Protein AF-A0A6A7BZX0-F1 (afdb_monomer)

Nearest PDB structures (foldseek):
  2g5i-assembly1_C  TM=6.838E-01  e=1.145E-01  Staphylococcus aureus

Solvent-accessible surface area (backbone atoms only — not comparable to full-atom values): 10662 Å² total; per-residue (Å²): 135,65,69,69,62,54,54,57,49,60,72,66,48,91,67,83,50,71,72,74,70,55,60,87,50,75,63,64,56,70,68,55,53,51,50,50,25,56,77,68,75,44,82,72,72,90,46,71,70,59,43,52,55,50,32,52,51,49,20,54,52,51,32,52,51,54,58,59,67,70,55,90,51,94,90,58,80,83,82,75,73,92,72,79,51,93,80,66,83,46,88,80,36,68,68,52,47,55,54,58,71,70,61,76,90,68,78,100,72,77,79,89,80,82,84,80,65,102,61,90,73,71,87,67,85,67,84,56,74,84,69,66,79,69,63,64,83,89,66,75,74,62,89,63,74,83,50,95,40,68,58,95,94,40,84,53,135

Sequence (157 aa):
MSLLRLLTHLAKEKTWSLTFLLTTHPPISQDALTHLCKLSSLPVPSSEDERERLRESLARQIAFVEAVRGVDTTHVEPLGALIAEPGAITLQTNEIQTELKGERWRGRGVRRLVVQGSKERAPGREVGSLRMMEGPPEMGWDPLHTAEKREGRWFVV

Secondary structure (DSSP, 8-state):
--HHHHHHHHTTS-PPPHHHHS--PPPPPHHHHHHHHHHTTPPPPSSHHHHHHHHHHHHHHHHHHHHHHTS--TT-PPP--S---TT---TTSHHHHHHHHT----SSS-------SSS-----------------TTS---TTTT-SSEETTEE--

Radius of gyration: 29.04 Å; Cα contacts (8 Å, |Δi|>4): 55; chains: 1; bounding box: 67×48×70 Å

Mean predicted aligned error: 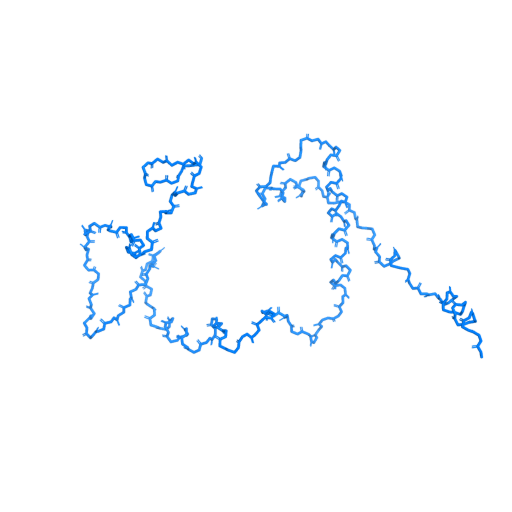17.24 Å

Foldseek 3Di:
DDPVVVVVVVVPPPDPDPVNLQDQADFDDLVVVVVVCVVVVHDRDPDPVVSVVVRNVVRSVVSVVVSVVPDDCPPPDDDDDPDPDPVPDDCPDPVNVVVVVVDDDDDDDDDDDDPDDDDPDDPDPPPPPPPVPPDPVVPVDDPCPPAPDDDDNDHDD

pLDDT: mean 71.02, std 19.46, range [3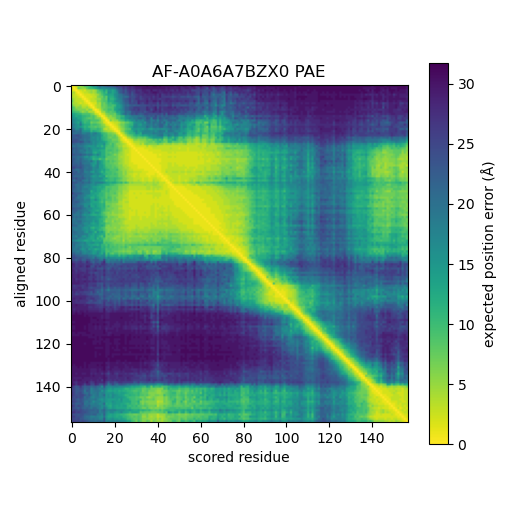2.69, 96.56]

Structure (mmCIF, N/CA/C/O backbone):
data_AF-A0A6A7BZX0-F1
#
_entry.id   AF-A0A6A7BZX0-F1
#
loop_
_atom_site.group_PDB
_atom_site.id
_atom_site.type_symbol
_atom_site.label_atom_id
_atom_site.label_alt_id
_atom_site.label_comp_id
_atom_site.label_asym_id
_atom_site.label_entity_id
_atom_site.label_seq_id
_atom_site.pdbx_PDB_ins_code
_atom_site.Cartn_x
_atom_site.Cartn_y
_atom_site.Cartn_z
_atom_site.occupancy
_atom_site.B_iso_or_equiv
_atom_site.auth_seq_id
_atom_site.auth_comp_id
_atom_site.auth_asym_id
_atom_site.auth_atom_id
_atom_site.pdbx_PDB_model_num
ATOM 1 N N . MET A 1 1 ? -44.782 23.937 18.280 1.00 52.22 1 MET A N 1
ATOM 2 C CA . MET A 1 1 ? -43.806 23.154 19.073 1.00 52.22 1 MET A CA 1
ATOM 3 C C . MET A 1 1 ? -42.413 23.629 18.697 1.00 52.22 1 MET A C 1
ATOM 5 O O . MET A 1 1 ? -42.065 23.557 17.530 1.00 52.22 1 MET A O 1
ATOM 9 N N . SER A 1 2 ? -41.689 24.231 19.644 1.00 66.19 2 SER A N 1
ATOM 10 C CA . SER A 1 2 ? -40.442 24.966 19.380 1.00 66.19 2 SER A CA 1
ATOM 11 C C . SER A 1 2 ? -39.286 24.023 19.023 1.00 66.19 2 SER A C 1
ATOM 13 O O . SER A 1 2 ? -39.062 23.047 19.739 1.00 66.19 2 SER A O 1
ATOM 15 N N . LEU A 1 3 ? -38.545 24.332 17.952 1.00 61.69 3 LEU A N 1
ATOM 16 C CA . LEU A 1 3 ? -37.374 23.586 17.449 1.00 61.69 3 LEU A CA 1
ATOM 17 C C . LEU A 1 3 ? -36.323 23.302 18.538 1.00 61.69 3 LEU A C 1
ATOM 19 O O . LEU A 1 3 ? -35.655 22.271 18.519 1.00 61.69 3 LEU A O 1
ATOM 23 N N . LEU A 1 4 ? -36.245 24.170 19.548 1.00 69.50 4 LEU A N 1
ATOM 24 C CA . LEU A 1 4 ? -35.355 24.017 20.699 1.00 69.50 4 LEU A CA 1
ATOM 25 C C . LEU A 1 4 ? -35.686 22.782 21.560 1.00 69.50 4 LEU A C 1
ATOM 27 O O . LEU A 1 4 ? -34.787 22.185 22.151 1.00 69.50 4 LEU A O 1
ATOM 31 N N . ARG A 1 5 ? -36.954 22.344 21.606 1.00 70.50 5 ARG A N 1
ATOM 32 C CA . ARG A 1 5 ? -37.353 21.106 22.306 1.00 70.50 5 ARG A CA 1
ATOM 33 C C . ARG A 1 5 ? -36.954 19.839 21.549 1.00 70.50 5 ARG A C 1
ATOM 35 O O . ARG A 1 5 ? -36.691 18.829 22.186 1.00 70.50 5 ARG A O 1
ATOM 42 N N . LEU A 1 6 ? -36.890 19.888 20.217 1.00 62.72 6 LEU A N 1
ATOM 43 C CA . LEU A 1 6 ? -36.447 18.752 19.399 1.00 62.72 6 LEU A CA 1
ATOM 44 C C . LEU A 1 6 ? -34.931 18.554 19.495 1.00 62.72 6 LEU A C 1
ATOM 46 O O . LEU A 1 6 ? -34.480 17.435 19.710 1.00 62.72 6 LEU A O 1
ATOM 50 N N . LEU A 1 7 ? -34.150 19.638 19.429 1.00 63.44 7 LEU A N 1
ATOM 51 C CA . LEU A 1 7 ? -32.689 19.573 19.568 1.00 63.44 7 LEU A CA 1
ATOM 52 C C . LEU A 1 7 ? -32.251 19.054 20.942 1.00 63.44 7 LEU A C 1
ATOM 54 O O . LEU A 1 7 ? -31.329 18.251 21.043 1.00 63.44 7 LEU A O 1
ATOM 58 N N . THR A 1 8 ? -32.940 19.475 22.003 1.00 73.12 8 THR A N 1
ATOM 59 C CA . THR A 1 8 ? -32.663 19.001 23.367 1.00 73.12 8 THR A CA 1
ATOM 60 C C . THR A 1 8 ? -33.104 17.557 23.603 1.00 73.12 8 THR A C 1
ATOM 62 O O . THR A 1 8 ? -32.517 16.891 24.450 1.00 73.12 8 THR A O 1
ATOM 65 N N . HIS A 1 9 ? -34.093 17.055 22.858 1.00 68.56 9 HIS A N 1
ATOM 66 C CA . HIS A 1 9 ? -34.483 15.643 22.883 1.00 68.56 9 HIS A CA 1
ATOM 67 C C . HIS A 1 9 ? -33.445 14.767 22.170 1.00 68.56 9 HIS A C 1
ATOM 69 O O . HIS A 1 9 ? -32.955 13.805 22.755 1.00 68.56 9 HIS A O 1
ATOM 75 N N . LEU A 1 10 ? -33.031 15.164 20.961 1.00 65.12 10 LEU A N 1
ATOM 76 C CA . LEU A 1 10 ? -32.008 14.474 20.164 1.00 65.12 10 LEU A CA 1
ATOM 77 C C . LEU A 1 10 ? -30.648 14.410 20.869 1.00 65.12 10 LEU A C 1
ATOM 79 O O . LEU A 1 10 ? -29.999 13.374 20.853 1.00 65.12 10 LEU A O 1
ATOM 83 N N . ALA A 1 11 ? -30.234 15.486 21.544 1.00 66.50 11 ALA A N 1
ATOM 84 C CA . ALA A 1 11 ? -28.983 15.507 22.307 1.00 66.50 11 ALA A CA 1
ATOM 85 C C . ALA A 1 11 ? -29.016 14.638 23.583 1.00 66.50 11 ALA A C 1
ATOM 87 O O . ALA A 1 11 ? -27.972 14.381 24.182 1.00 66.50 11 ALA A O 1
ATOM 88 N N . LYS A 1 12 ? -30.208 14.230 24.038 1.00 75.69 12 LYS A N 1
ATOM 89 C CA . LYS A 1 12 ? -30.417 13.429 25.255 1.00 75.69 12 LYS A CA 1
ATOM 90 C C . LYS A 1 12 ? -30.563 11.939 24.953 1.00 75.69 12 LYS A C 1
ATOM 92 O O . LYS A 1 12 ? -30.358 11.110 25.842 1.00 75.69 12 LYS A O 1
ATOM 97 N N . GLU A 1 13 ? -30.904 11.598 23.715 1.00 71.62 13 GLU A N 1
ATOM 98 C CA . GLU A 1 13 ? -30.789 10.238 23.209 1.00 71.62 13 GLU A CA 1
ATOM 99 C C . GLU A 1 13 ? -29.310 9.835 23.229 1.00 71.62 13 GLU A C 1
ATOM 101 O O . GLU A 1 13 ? -28.428 10.624 22.892 1.00 71.62 13 GLU A O 1
ATOM 106 N N . LYS A 1 14 ? -29.010 8.609 23.676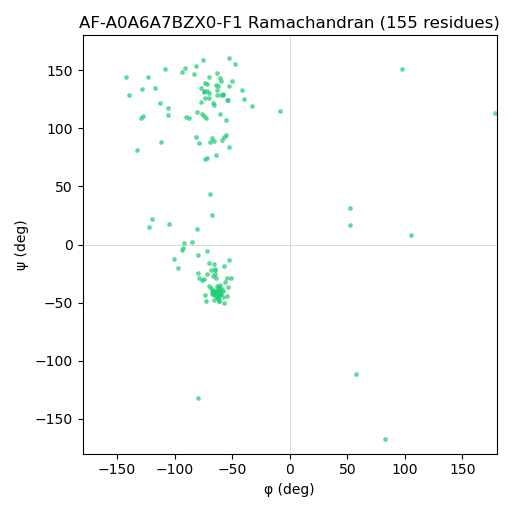 1.00 62.69 14 LYS A N 1
ATOM 107 C CA . LYS A 1 14 ? -27.646 8.068 23.631 1.00 62.69 14 LYS A CA 1
ATOM 108 C C . LYS A 1 14 ? -27.290 7.746 22.182 1.00 62.69 14 LYS A C 1
ATOM 110 O O . LYS A 1 14 ? -27.277 6.588 21.781 1.00 62.69 14 LYS A O 1
ATOM 115 N N . THR A 1 15 ? -27.028 8.773 21.392 1.00 64.62 15 THR A N 1
ATOM 116 C CA . THR A 1 15 ? -26.458 8.625 20.060 1.00 64.62 15 THR A CA 1
ATOM 117 C C . THR A 1 15 ? -24.989 8.264 20.226 1.00 64.62 15 THR A C 1
ATOM 119 O O . THR A 1 15 ? -24.264 8.961 20.942 1.00 64.62 15 THR A O 1
ATOM 122 N N . TRP A 1 16 ? -24.541 7.170 19.611 1.00 62.31 16 TRP A N 1
ATOM 123 C CA . TRP A 1 16 ? -23.123 6.816 19.610 1.00 62.31 16 TRP A CA 1
ATOM 124 C C . TRP A 1 16 ? -22.308 7.994 19.068 1.00 62.31 16 TRP A C 1
ATOM 126 O O . TRP A 1 16 ? -22.579 8.488 17.973 1.00 62.31 16 TRP A O 1
ATOM 136 N N . SER A 1 17 ? -21.327 8.474 19.836 1.00 67.25 17 SER A N 1
ATOM 137 C CA . SER A 1 17 ? -20.379 9.446 19.303 1.00 67.25 17 SER A CA 1
ATOM 138 C C . SER A 1 17 ? -19.484 8.743 18.282 1.00 67.25 17 SER A C 1
ATOM 140 O O . SER A 1 17 ? -19.111 7.585 18.461 1.00 67.25 17 SER A O 1
ATOM 142 N N . LEU A 1 18 ? -19.093 9.442 17.215 1.00 59.94 18 LEU A N 1
ATOM 143 C CA . LEU A 1 18 ? -18.140 8.903 16.235 1.00 59.94 18 LEU A CA 1
ATOM 144 C C . LEU A 1 18 ? -16.822 8.472 16.897 1.00 59.94 18 LEU A C 1
ATOM 146 O O . LEU A 1 18 ? -16.211 7.488 16.499 1.00 59.94 18 LEU A O 1
ATOM 150 N N . THR A 1 19 ? -16.428 9.162 17.968 1.00 64.12 19 THR A N 1
ATOM 151 C CA . THR A 1 19 ? -15.271 8.805 18.796 1.00 64.12 19 THR A CA 1
ATOM 152 C C . THR A 1 19 ? -15.447 7.497 19.563 1.00 64.12 19 THR A C 1
ATOM 154 O O . THR A 1 19 ? -14.454 6.847 19.854 1.00 64.12 19 THR A O 1
ATOM 157 N N . PHE A 1 20 ? -16.681 7.097 19.882 1.00 62.22 20 PHE A N 1
ATOM 158 C CA . PHE A 1 20 ? -16.973 5.823 20.540 1.00 62.22 20 PHE A CA 1
ATOM 159 C C . PHE A 1 20 ? -16.931 4.646 19.554 1.00 62.22 20 PHE A C 1
ATOM 161 O O . PHE A 1 20 ? -16.600 3.534 19.948 1.00 62.22 20 PHE A O 1
ATOM 168 N N . LEU A 1 21 ? -17.242 4.892 18.276 1.00 61.47 21 LEU A N 1
ATOM 169 C CA . LEU A 1 21 ? -17.169 3.881 17.214 1.00 61.47 21 LEU A CA 1
ATOM 170 C C . LEU A 1 21 ? -15.740 3.650 16.700 1.00 61.47 21 LEU A C 1
ATOM 172 O O . LEU A 1 21 ? -15.442 2.575 16.188 1.00 61.47 21 LEU A O 1
ATOM 176 N N . LEU A 1 22 ? -14.852 4.636 16.839 1.00 65.50 22 LEU A N 1
ATOM 177 C CA . LEU A 1 22 ? -13.441 4.508 16.481 1.00 65.50 22 LEU A CA 1
ATOM 178 C C . LEU A 1 22 ? -12.682 3.800 17.612 1.00 65.50 22 LEU A C 1
ATOM 180 O O . LEU A 1 22 ? -12.206 4.429 18.556 1.00 65.50 22 LEU A O 1
ATOM 184 N N . THR A 1 23 ? -12.569 2.477 17.519 1.00 63.09 23 THR A N 1
ATOM 185 C CA . THR A 1 23 ? -11.732 1.672 18.414 1.00 63.09 23 THR A CA 1
ATOM 186 C C . THR A 1 23 ? -10.259 2.050 18.248 1.00 63.09 23 THR A C 1
ATOM 188 O O . THR A 1 23 ? -9.744 2.153 17.135 1.00 63.09 23 THR A O 1
ATOM 191 N N . THR A 1 24 ? -9.541 2.258 19.351 1.00 63.31 24 THR A N 1
ATOM 192 C CA . THR A 1 24 ? -8.089 2.462 19.313 1.00 63.31 24 THR A CA 1
ATOM 193 C C . THR A 1 24 ? -7.398 1.126 19.057 1.00 63.31 24 THR A C 1
ATOM 195 O O . THR A 1 24 ? -7.404 0.236 19.906 1.00 63.31 24 THR A O 1
ATOM 198 N N . HIS A 1 25 ? -6.806 0.967 17.873 1.00 68.31 25 HIS A N 1
ATOM 199 C CA . HIS A 1 25 ? -6.003 -0.212 17.551 1.00 68.31 25 HIS A CA 1
ATOM 200 C C . HIS A 1 25 ? -4.570 -0.061 18.069 1.00 68.31 25 HIS A C 1
ATOM 202 O O . HIS A 1 25 ? -4.040 1.055 18.090 1.00 68.31 25 HIS A O 1
ATOM 208 N N . PRO A 1 26 ? -3.928 -1.170 18.483 1.00 71.75 26 PRO A N 1
ATOM 209 C CA . PRO A 1 26 ? -2.533 -1.132 18.881 1.00 71.75 26 PRO A CA 1
ATOM 210 C C . PRO A 1 26 ? -1.664 -0.672 17.700 1.00 71.75 26 PRO A C 1
ATOM 212 O O . PRO A 1 26 ? -1.943 -1.038 16.552 1.00 71.75 26 PRO A O 1
ATOM 215 N N . PRO A 1 27 ? -0.610 0.118 17.959 1.00 76.69 27 PRO A N 1
ATOM 216 C CA . PRO A 1 27 ? 0.309 0.532 16.913 1.00 76.69 27 PRO A CA 1
ATOM 217 C C . PRO A 1 27 ? 0.960 -0.695 16.263 1.00 76.69 27 PRO A C 1
ATOM 219 O O . PRO A 1 27 ? 1.309 -1.664 16.940 1.00 76.69 27 PRO A O 1
ATOM 222 N N . ILE A 1 28 ? 1.132 -0.645 14.939 1.00 87.62 28 ILE A N 1
ATOM 223 C CA . ILE A 1 28 ? 1.816 -1.682 14.141 1.00 87.62 28 ILE A CA 1
ATOM 224 C C . ILE A 1 28 ? 3.212 -1.984 14.710 1.00 87.62 28 ILE A C 1
ATOM 226 O O . ILE A 1 28 ? 3.755 -1.150 15.413 1.00 87.62 28 ILE A O 1
ATOM 230 N N . SER A 1 29 ? 3.864 -3.117 14.431 1.00 90.62 29 SER A N 1
ATOM 231 C CA . SER A 1 29 ? 5.261 -3.335 14.879 1.00 90.62 29 SER A CA 1
ATOM 232 C C . SER A 1 29 ? 6.270 -2.536 14.035 1.00 90.62 29 SER A C 1
ATOM 234 O O . SER A 1 29 ? 5.946 -2.083 12.935 1.00 90.62 29 SER A O 1
ATOM 236 N N . GLN A 1 30 ? 7.478 -2.281 14.557 1.00 90.12 30 GLN A N 1
ATOM 237 C CA . GLN A 1 30 ? 8.499 -1.521 13.814 1.00 90.12 30 GLN A CA 1
ATOM 238 C C . GLN A 1 30 ? 8.945 -2.299 12.571 1.00 90.12 30 GLN A C 1
ATOM 240 O O . GLN A 1 30 ? 8.999 -1.732 11.482 1.00 90.12 30 GLN A O 1
ATOM 245 N N . ASP A 1 31 ? 9.129 -3.613 12.712 1.00 91.75 31 ASP A N 1
ATOM 246 C CA . ASP A 1 31 ? 9.440 -4.511 11.600 1.00 91.75 31 ASP A CA 1
ATOM 247 C C . ASP A 1 31 ? 8.370 -4.464 10.504 1.00 91.75 31 ASP A C 1
ATOM 249 O O . ASP A 1 31 ? 8.700 -4.428 9.318 1.00 91.75 31 ASP A O 1
ATOM 253 N N . ALA A 1 32 ? 7.086 -4.396 10.883 1.00 92.81 32 ALA A N 1
ATOM 254 C CA . ALA A 1 32 ? 5.990 -4.263 9.928 1.00 92.81 32 ALA A CA 1
ATOM 255 C C . ALA A 1 32 ? 6.049 -2.928 9.173 1.00 92.81 32 ALA A C 1
ATOM 257 O O . ALA A 1 32 ? 5.867 -2.916 7.956 1.00 92.81 32 ALA A O 1
ATOM 258 N N . LEU A 1 33 ? 6.361 -1.817 9.854 1.00 94.19 33 LEU A N 1
ATOM 259 C CA . LEU A 1 33 ? 6.558 -0.523 9.193 1.00 94.19 33 LEU A CA 1
ATOM 260 C C . LEU A 1 33 ? 7.719 -0.588 8.193 1.00 94.19 33 LEU A C 1
ATOM 262 O O . LEU A 1 33 ? 7.568 -0.186 7.043 1.00 94.19 33 LEU A O 1
ATOM 266 N N . THR A 1 34 ? 8.869 -1.128 8.603 1.00 92.94 34 THR A N 1
ATOM 267 C CA . THR A 1 34 ? 10.032 -1.261 7.715 1.00 92.94 34 THR A CA 1
ATOM 268 C C . THR A 1 34 ? 9.723 -2.153 6.514 1.00 92.94 34 THR A C 1
ATOM 270 O O . THR A 1 34 ? 10.138 -1.855 5.393 1.00 92.94 34 THR A O 1
ATOM 273 N N . HIS A 1 35 ? 8.978 -3.237 6.726 1.00 95.19 35 HIS A N 1
ATOM 274 C CA . HIS A 1 35 ? 8.538 -4.118 5.654 1.00 95.19 35 HIS A CA 1
ATOM 275 C C . HIS A 1 35 ? 7.610 -3.397 4.665 1.00 95.19 35 HIS A C 1
ATOM 277 O O . HIS A 1 35 ? 7.815 -3.493 3.455 1.00 95.19 35 HIS A O 1
ATOM 283 N N . LEU A 1 36 ? 6.650 -2.610 5.159 1.00 95.31 36 LEU A N 1
ATOM 284 C CA . LEU A 1 36 ? 5.755 -1.802 4.325 1.00 95.31 36 LEU A CA 1
ATOM 285 C C . LEU A 1 36 ? 6.509 -0.756 3.499 1.00 95.31 36 LEU A C 1
ATOM 287 O O . LEU A 1 36 ? 6.221 -0.606 2.310 1.00 95.31 36 LEU A O 1
ATOM 291 N N . CYS A 1 37 ? 7.498 -0.075 4.086 1.00 94.69 37 CYS A N 1
ATOM 292 C CA . CYS A 1 37 ? 8.352 0.860 3.353 1.00 94.69 37 CYS A CA 1
ATOM 293 C C . CYS A 1 37 ? 9.057 0.163 2.183 1.00 94.69 37 CYS A C 1
AT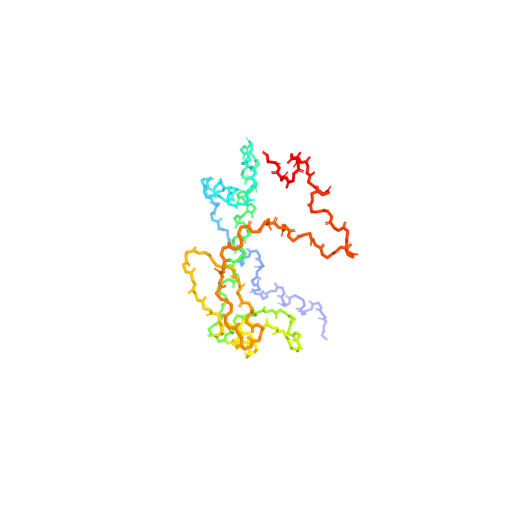OM 295 O O . CYS A 1 37 ? 9.012 0.662 1.063 1.00 94.69 37 CYS A O 1
ATOM 297 N N . LYS A 1 38 ? 9.624 -1.030 2.406 1.00 94.56 38 LYS A N 1
ATOM 298 C CA . LYS A 1 38 ? 10.284 -1.814 1.348 1.00 94.56 38 LYS A CA 1
ATOM 299 C C . LYS A 1 38 ? 9.322 -2.216 0.233 1.00 94.56 38 LYS A C 1
ATOM 301 O O . LYS A 1 38 ? 9.655 -2.040 -0.934 1.00 94.56 38 LYS A O 1
ATOM 306 N N . LEU A 1 39 ? 8.131 -2.709 0.577 1.00 96.56 39 LEU A N 1
ATOM 307 C CA . LEU A 1 39 ? 7.104 -3.062 -0.412 1.00 96.56 39 LEU A CA 1
ATOM 308 C C . LEU A 1 39 ? 6.660 -1.852 -1.239 1.00 96.56 39 LEU A C 1
ATOM 310 O O . LEU A 1 39 ? 6.429 -1.971 -2.438 1.00 96.56 39 LEU A O 1
ATOM 314 N N . SER A 1 40 ? 6.591 -0.686 -0.602 1.00 94.94 40 SER A N 1
ATOM 315 C CA . SER A 1 40 ? 6.194 0.570 -1.240 1.00 94.94 40 SER A CA 1
ATOM 316 C C . SER A 1 40 ? 7.362 1.282 -1.930 1.00 94.94 40 SER A C 1
ATOM 318 O O . SER A 1 40 ? 7.179 2.376 -2.452 1.00 94.94 40 SER A O 1
ATOM 320 N N . SER A 1 41 ? 8.564 0.689 -1.919 1.00 94.50 41 SER A N 1
ATOM 321 C CA . SER A 1 41 ? 9.805 1.305 -2.412 1.00 94.50 41 SER A CA 1
ATOM 322 C C . SER A 1 41 ? 10.080 2.694 -1.811 1.00 94.50 41 SER A C 1
ATOM 324 O O . SER A 1 41 ? 10.674 3.560 -2.450 1.00 94.50 41 SER A O 1
ATOM 326 N N . LEU A 1 42 ? 9.650 2.903 -0.563 1.00 94.06 42 LEU A N 1
ATOM 327 C CA . LEU A 1 42 ? 9.885 4.116 0.212 1.00 94.06 42 LEU A CA 1
ATOM 328 C C . LEU A 1 42 ? 11.146 3.971 1.076 1.00 94.06 42 LEU A C 1
ATOM 330 O O . LEU A 1 42 ? 11.441 2.873 1.564 1.00 94.06 42 LEU A O 1
ATOM 334 N N . PRO A 1 43 ? 11.876 5.073 1.322 1.00 93.12 43 PRO A N 1
ATOM 335 C CA . PRO A 1 43 ? 12.991 5.066 2.256 1.00 93.12 43 PRO A CA 1
ATOM 336 C C . PRO A 1 43 ? 12.508 4.759 3.678 1.00 93.12 43 PRO A C 1
ATOM 338 O O . PRO A 1 43 ? 11.398 5.116 4.077 1.00 93.12 43 PRO A O 1
ATOM 341 N N . VAL A 1 44 ? 13.359 4.091 4.457 1.00 91.00 44 VAL A N 1
ATOM 342 C CA . VAL A 1 44 ? 13.074 3.825 5.870 1.00 91.00 44 VAL A CA 1
ATOM 343 C C . VAL A 1 44 ? 13.261 5.130 6.654 1.00 91.00 44 VAL A C 1
ATOM 345 O O . VAL A 1 44 ? 14.296 5.775 6.485 1.00 91.00 44 VAL A O 1
ATOM 348 N N . PRO A 1 45 ? 12.307 5.523 7.515 1.00 91.12 45 PRO A N 1
ATOM 349 C CA . PRO A 1 45 ? 12.400 6.751 8.302 1.00 91.12 45 PRO A CA 1
ATOM 350 C C . PRO A 1 45 ? 13.651 6.776 9.190 1.00 91.12 45 PRO A C 1
ATOM 352 O O . PRO A 1 45 ? 13.935 5.843 9.957 1.00 91.12 45 PRO A O 1
ATOM 355 N N . SER A 1 46 ? 14.396 7.874 9.085 1.00 88.94 46 SER A N 1
ATOM 356 C CA . SER A 1 46 ? 15.711 8.038 9.711 1.00 88.94 46 SER A CA 1
ATOM 357 C C . SER A 1 46 ? 15.618 8.308 11.212 1.00 88.94 46 SER A C 1
ATOM 359 O O . SER A 1 46 ? 16.510 7.909 11.957 1.00 88.94 46 SER A O 1
ATOM 361 N N . SER A 1 47 ? 14.539 8.957 11.660 1.00 93.62 47 SER A N 1
ATOM 362 C CA . SER A 1 47 ? 14.333 9.343 13.061 1.00 93.62 47 SER A CA 1
ATOM 363 C C . SER A 1 47 ? 13.254 8.506 13.747 1.00 93.62 47 SER A C 1
ATOM 365 O O . SER A 1 47 ? 12.314 8.032 13.107 1.00 93.62 47 SER A O 1
ATOM 367 N N . GLU A 1 48 ? 13.384 8.336 15.063 1.00 92.88 48 GLU A N 1
ATOM 368 C CA . GLU A 1 48 ? 12.387 7.613 15.859 1.00 92.88 48 GLU A CA 1
ATOM 369 C C . GLU A 1 48 ? 11.072 8.398 15.978 1.00 92.88 48 GLU A C 1
ATOM 371 O O . GLU A 1 48 ? 9.996 7.817 15.878 1.00 92.88 48 GLU A O 1
ATOM 376 N N . ASP A 1 49 ? 11.142 9.729 16.069 1.00 93.19 49 ASP A N 1
ATOM 377 C CA . ASP A 1 49 ? 9.953 10.588 16.119 1.00 93.19 49 ASP A CA 1
ATOM 378 C C . ASP A 1 49 ? 9.101 10.468 14.848 1.00 93.19 49 ASP A C 1
ATOM 380 O O . ASP A 1 49 ? 7.872 10.404 14.907 1.00 93.19 49 ASP A O 1
ATOM 384 N N . GLU A 1 50 ? 9.742 10.430 13.678 1.00 92.06 50 GLU A N 1
ATOM 385 C CA . GLU A 1 50 ? 9.056 10.239 12.399 1.00 92.06 50 GLU A CA 1
ATOM 386 C C . GLU A 1 50 ? 8.439 8.841 12.299 1.00 92.06 50 GLU A C 1
ATOM 388 O O . GLU A 1 50 ? 7.292 8.706 11.865 1.00 92.06 50 GLU A O 1
ATOM 393 N N . ARG A 1 51 ? 9.155 7.806 12.763 1.00 92.50 51 ARG A N 1
ATOM 394 C CA . ARG A 1 51 ? 8.618 6.440 12.847 1.00 92.50 51 ARG A CA 1
ATOM 395 C C . ARG A 1 51 ? 7.360 6.394 13.687 1.00 92.50 51 ARG A C 1
ATOM 397 O O . ARG A 1 51 ? 6.366 5.839 13.229 1.00 92.50 51 ARG A O 1
ATOM 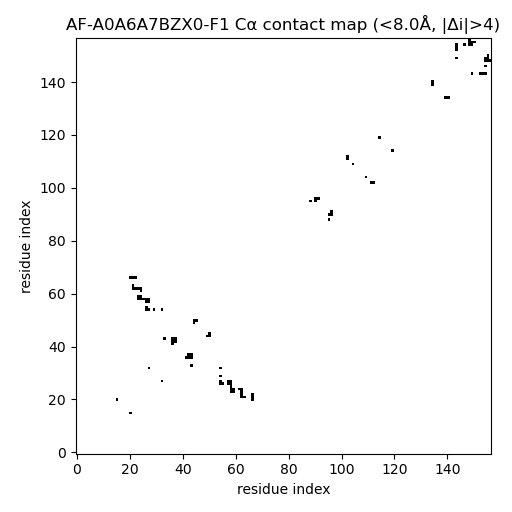404 N N . GLU A 1 52 ? 7.382 6.966 14.885 1.00 92.69 52 GLU A N 1
ATOM 405 C CA . GLU A 1 52 ? 6.244 6.879 15.798 1.00 92.69 52 GLU A CA 1
ATOM 406 C C . GLU A 1 52 ? 5.027 7.641 15.263 1.00 92.69 52 GLU A C 1
ATOM 408 O O . GLU A 1 52 ? 3.915 7.115 15.272 1.00 92.69 52 GLU A O 1
ATOM 413 N N . ARG A 1 53 ? 5.235 8.813 14.650 1.00 92.06 53 ARG A N 1
ATOM 414 C CA . ARG A 1 53 ? 4.162 9.549 13.958 1.00 92.06 53 ARG A CA 1
ATOM 415 C C . ARG A 1 53 ? 3.542 8.747 12.813 1.00 92.06 53 ARG A C 1
ATOM 417 O O . ARG A 1 53 ? 2.317 8.746 12.651 1.00 92.06 53 ARG A O 1
ATOM 424 N N . LEU A 1 54 ? 4.364 8.061 12.015 1.00 92.94 54 LEU A N 1
ATOM 425 C CA . LEU A 1 54 ? 3.886 7.197 10.931 1.00 92.94 54 LEU A CA 1
ATOM 426 C C . LEU A 1 54 ? 3.124 5.984 11.474 1.00 92.94 54 LEU A C 1
ATOM 428 O O . LEU A 1 54 ? 2.065 5.644 10.948 1.00 92.94 54 LEU A O 1
ATOM 432 N N . ARG A 1 55 ? 3.615 5.364 12.551 1.00 93.38 55 ARG A N 1
ATOM 433 C CA . ARG A 1 55 ? 2.968 4.220 13.215 1.00 93.38 55 ARG A CA 1
ATOM 434 C C . ARG A 1 55 ? 1.605 4.595 13.770 1.00 93.38 55 ARG A C 1
ATOM 436 O O . ARG A 1 55 ? 0.644 3.866 13.541 1.00 93.38 55 ARG A O 1
ATOM 443 N N . GLU A 1 56 ? 1.510 5.736 14.445 1.00 90.75 56 GLU A N 1
ATOM 444 C CA . GLU A 1 56 ? 0.250 6.235 14.990 1.00 90.75 56 GLU A CA 1
ATOM 445 C C . GLU A 1 56 ? -0.754 6.551 13.871 1.00 90.75 56 GLU A C 1
ATOM 447 O O . GLU A 1 56 ? -1.928 6.182 13.947 1.00 90.75 56 GLU A O 1
ATOM 452 N N . SER A 1 57 ? -0.288 7.183 12.791 1.00 91.50 57 SER A N 1
ATOM 453 C CA . SER A 1 57 ? -1.127 7.491 11.629 1.00 91.50 57 SER A CA 1
ATOM 454 C C . SER A 1 57 ? -1.663 6.222 10.964 1.00 91.50 57 SER A C 1
ATOM 456 O O . SER A 1 57 ? -2.862 6.127 10.696 1.00 91.50 57 SER A O 1
ATOM 458 N N . LEU A 1 58 ? -0.805 5.218 10.760 1.00 92.19 58 LEU A N 1
ATOM 459 C CA . LEU A 1 58 ? -1.192 3.924 10.197 1.00 92.19 58 LEU A CA 1
ATOM 460 C C . LEU A 1 58 ? -2.159 3.169 11.113 1.00 92.19 58 LEU A C 1
ATOM 462 O O . LEU A 1 58 ? -3.134 2.602 10.629 1.00 92.19 58 LEU A O 1
ATOM 466 N N . ALA A 1 59 ? -1.951 3.202 12.431 1.00 89.75 59 ALA A N 1
ATOM 467 C CA . ALA A 1 59 ? -2.857 2.572 13.388 1.00 89.75 59 ALA A CA 1
ATOM 468 C C . ALA A 1 59 ? -4.278 3.151 13.297 1.00 89.75 59 ALA A C 1
ATOM 470 O O . ALA A 1 59 ? -5.253 2.401 13.275 1.00 89.75 59 ALA A O 1
ATOM 471 N N . ARG A 1 60 ? -4.402 4.480 13.163 1.00 87.69 60 ARG A N 1
ATOM 472 C CA . ARG A 1 60 ? -5.696 5.156 12.964 1.00 87.69 60 ARG A CA 1
ATOM 473 C C . ARG A 1 60 ? -6.350 4.784 11.631 1.00 87.69 60 ARG A C 1
ATOM 475 O O . ARG A 1 60 ? -7.559 4.576 11.584 1.00 87.69 60 ARG A O 1
ATOM 482 N N . GLN A 1 61 ? -5.569 4.682 10.557 1.00 90.00 61 GLN A N 1
ATOM 483 C CA . GLN A 1 61 ? -6.077 4.281 9.239 1.00 90.00 61 GLN A CA 1
ATOM 484 C C . GLN A 1 61 ? -6.576 2.832 9.238 1.00 90.00 61 GLN A C 1
ATOM 486 O O . GLN A 1 61 ? -7.660 2.558 8.731 1.00 90.00 61 GLN A O 1
ATOM 491 N N . ILE A 1 62 ? -5.826 1.913 9.851 1.00 89.25 62 ILE A N 1
ATOM 492 C CA . ILE A 1 62 ? -6.225 0.505 9.981 1.00 89.25 62 ILE A CA 1
ATOM 493 C C . ILE A 1 62 ? -7.493 0.389 10.824 1.00 89.25 62 ILE A C 1
ATOM 495 O O . ILE A 1 62 ? -8.421 -0.301 10.416 1.00 89.25 62 ILE A O 1
ATOM 499 N N . ALA A 1 63 ? -7.567 1.107 11.948 1.00 85.81 63 ALA A N 1
ATOM 500 C CA . ALA A 1 63 ? -8.762 1.139 12.789 1.00 85.81 63 ALA A CA 1
ATOM 501 C C . ALA A 1 63 ? -10.017 1.529 11.999 1.00 85.81 63 ALA A C 1
ATOM 503 O O . ALA A 1 63 ? -11.062 0.894 12.117 1.00 85.81 63 ALA A O 1
ATOM 504 N N . PHE A 1 64 ? -9.896 2.547 11.147 1.00 85.81 64 PHE A N 1
ATOM 505 C CA . PHE A 1 64 ? -10.986 2.969 10.280 1.00 85.81 64 PHE A CA 1
ATOM 506 C C . PHE A 1 64 ? -11.395 1.874 9.283 1.00 85.81 64 PHE A C 1
ATOM 508 O O . PHE A 1 64 ? -12.582 1.598 9.127 1.00 85.81 64 PHE A O 1
ATOM 515 N N . VAL A 1 65 ? -10.431 1.219 8.631 1.00 89.19 65 VAL A N 1
ATOM 516 C CA . VAL A 1 65 ? -10.719 0.146 7.666 1.00 89.19 65 VAL A CA 1
ATOM 517 C C . VAL A 1 65 ? -11.373 -1.058 8.346 1.00 89.19 65 VAL A C 1
ATOM 519 O O . VAL A 1 65 ? -12.348 -1.590 7.822 1.00 89.19 65 VAL A O 1
ATOM 522 N N . GLU A 1 66 ? -10.893 -1.473 9.518 1.00 86.06 66 GLU A N 1
ATOM 523 C CA . GLU A 1 66 ? -11.489 -2.578 10.279 1.00 86.06 66 GLU A CA 1
ATOM 524 C C . GLU A 1 66 ? -12.930 -2.266 10.706 1.00 86.06 66 GLU A C 1
ATOM 526 O O . GLU A 1 66 ? -13.799 -3.134 10.613 1.00 86.06 66 GLU A O 1
ATOM 531 N N . ALA A 1 67 ? -13.224 -1.013 11.069 1.00 85.19 67 ALA A N 1
ATOM 532 C CA . ALA A 1 67 ? -14.594 -0.587 11.346 1.00 85.19 67 ALA A CA 1
ATOM 533 C C . ALA A 1 67 ? -15.508 -0.739 10.115 1.00 85.19 67 ALA A C 1
ATOM 535 O O . ALA A 1 67 ? -16.644 -1.193 10.243 1.00 85.19 67 ALA A O 1
ATOM 536 N N . VAL A 1 68 ? -15.011 -0.426 8.911 1.00 86.44 68 VAL A N 1
ATOM 537 C CA . VAL A 1 68 ? -15.754 -0.636 7.654 1.00 86.44 68 VAL A CA 1
ATOM 538 C C . VAL A 1 68 ? -15.927 -2.127 7.343 1.00 86.44 68 VAL A C 1
ATOM 540 O O . VAL A 1 68 ? -16.992 -2.538 6.888 1.00 86.44 68 VAL A O 1
ATOM 543 N N . ARG A 1 69 ? -14.917 -2.961 7.622 1.00 84.31 69 ARG A N 1
ATOM 544 C CA . ARG A 1 69 ? -14.988 -4.421 7.422 1.00 84.31 69 ARG A CA 1
ATOM 545 C C . ARG A 1 69 ? -16.020 -5.110 8.317 1.00 84.31 69 ARG A C 1
ATOM 547 O O . ARG A 1 69 ? -16.451 -6.207 7.981 1.00 84.31 69 ARG A O 1
ATOM 554 N N . GLY A 1 70 ? -16.415 -4.489 9.428 1.00 85.38 70 GLY A N 1
ATOM 555 C CA . GLY A 1 70 ? -17.452 -5.004 10.325 1.00 85.38 70 GLY A CA 1
ATOM 556 C C . GLY A 1 70 ? -18.882 -4.935 9.769 1.00 85.38 70 GLY A C 1
ATOM 557 O O . GLY A 1 70 ? -19.802 -5.426 10.420 1.00 85.38 70 GLY A O 1
ATOM 558 N N . VAL A 1 71 ? -19.094 -4.326 8.599 1.00 88.88 71 VAL A N 1
ATOM 559 C CA . VAL A 1 71 ? -20.414 -4.223 7.961 1.00 88.88 71 VAL A CA 1
ATOM 560 C C . VAL A 1 71 ? -20.802 -5.554 7.305 1.00 88.88 71 VAL A C 1
ATOM 562 O O . VAL A 1 71 ? -20.003 -6.161 6.590 1.00 88.88 71 VAL A O 1
ATOM 565 N N . ASP A 1 72 ? -22.045 -6.000 7.517 1.00 92.94 72 ASP A N 1
ATOM 566 C CA . ASP A 1 72 ? -22.578 -7.202 6.868 1.00 92.94 72 ASP A CA 1
ATOM 567 C C . ASP A 1 72 ? -22.691 -7.000 5.350 1.00 92.94 72 ASP A C 1
ATOM 569 O O . ASP A 1 72 ? -23.382 -6.103 4.864 1.00 92.94 72 ASP A O 1
ATOM 573 N N . THR A 1 73 ? -21.988 -7.852 4.607 1.00 93.94 73 THR A N 1
ATOM 574 C CA . THR A 1 73 ? -21.917 -7.846 3.140 1.00 93.94 73 THR A CA 1
ATOM 575 C C . THR A 1 73 ? -22.369 -9.176 2.527 1.00 93.94 73 THR A C 1
ATOM 577 O O . THR A 1 73 ? -22.155 -9.401 1.340 1.00 93.94 73 THR A O 1
ATOM 580 N N . THR A 1 74 ? -23.044 -10.051 3.289 1.00 93.62 74 THR A N 1
ATOM 581 C CA . THR A 1 74 ? -23.392 -11.434 2.882 1.00 93.62 74 THR A CA 1
ATOM 582 C C . THR A 1 74 ? -24.155 -11.530 1.549 1.00 93.62 74 THR A C 1
ATOM 584 O O . THR A 1 74 ? -24.028 -12.520 0.830 1.00 93.62 74 THR A O 1
ATOM 587 N N . HIS A 1 75 ? -24.925 -10.501 1.189 1.00 93.44 75 HIS A N 1
ATOM 588 C CA . HIS A 1 75 ? -25.725 -10.456 -0.042 1.00 93.44 75 HIS A CA 1
ATOM 589 C C . HIS A 1 75 ? -25.344 -9.301 -0.978 1.00 93.44 75 HIS A C 1
ATOM 591 O O . HIS A 1 75 ? -26.157 -8.873 -1.795 1.00 93.44 75 HIS A O 1
ATOM 597 N N . VAL A 1 76 ? -24.124 -8.774 -0.848 1.00 90.38 76 VAL A N 1
ATOM 598 C CA . VAL A 1 76 ? -23.623 -7.663 -1.662 1.00 90.38 76 VAL A CA 1
ATOM 599 C C . VAL A 1 76 ? -22.500 -8.167 -2.561 1.00 90.38 76 VAL A C 1
ATOM 601 O O . VAL A 1 76 ? -21.491 -8.680 -2.082 1.00 90.38 76 VAL A O 1
ATOM 604 N N . GLU A 1 77 ? -22.660 -8.011 -3.874 1.00 86.19 77 GLU A N 1
ATOM 605 C CA . GLU A 1 77 ? -21.589 -8.320 -4.821 1.00 86.19 77 GLU A CA 1
ATOM 606 C C . GLU A 1 77 ? -20.491 -7.242 -4.774 1.00 86.19 77 GLU A C 1
ATOM 608 O O . GLU A 1 77 ? -20.806 -6.048 -4.703 1.00 86.19 77 GLU A O 1
ATOM 613 N N . PRO A 1 78 ? -19.198 -7.624 -4.825 1.00 87.88 78 PRO A N 1
ATOM 614 C CA . PRO A 1 78 ? -18.107 -6.664 -4.887 1.00 87.88 78 PRO A CA 1
ATOM 615 C C . PRO A 1 78 ? -18.238 -5.745 -6.100 1.00 87.88 78 PRO A C 1
ATOM 617 O O . PRO A 1 78 ? -18.377 -6.196 -7.237 1.00 87.88 78 PRO A O 1
ATOM 620 N N . LEU A 1 79 ? -18.144 -4.441 -5.855 1.00 82.00 79 LEU A N 1
ATOM 621 C CA . LEU A 1 79 ? -18.196 -3.448 -6.916 1.00 82.00 79 LEU A CA 1
ATOM 622 C C . LEU A 1 79 ? -16.963 -3.579 -7.821 1.00 82.00 79 LEU A C 1
ATOM 624 O O . LEU A 1 79 ? -15.828 -3.479 -7.356 1.00 82.00 79 LEU A O 1
ATOM 628 N N . GLY A 1 80 ? -17.199 -3.811 -9.113 1.00 76.00 80 GLY A N 1
ATOM 629 C CA . GLY A 1 80 ? -16.163 -3.827 -10.145 1.00 76.00 80 GLY A CA 1
ATOM 630 C C . GLY A 1 80 ? -15.767 -2.416 -10.599 1.00 76.00 80 GLY A C 1
ATOM 631 O O . GLY A 1 80 ? -15.512 -1.524 -9.793 1.00 76.00 80 GLY A O 1
ATOM 632 N N . ALA A 1 81 ? -15.714 -2.192 -11.913 1.00 71.44 81 ALA A N 1
ATOM 633 C CA . ALA A 1 81 ? -15.461 -0.862 -12.460 1.00 71.44 81 ALA A CA 1
ATOM 634 C C . ALA A 1 81 ? -16.668 0.069 -12.230 1.00 71.44 81 ALA A C 1
ATOM 636 O O . ALA A 1 81 ? -17.798 -0.275 -12.565 1.00 71.44 81 ALA A O 1
ATOM 637 N N . LEU A 1 82 ? -16.413 1.270 -11.699 1.00 64.25 82 LEU A N 1
ATOM 638 C CA . LEU A 1 82 ? -17.431 2.306 -11.449 1.00 64.25 82 LEU A CA 1
ATOM 639 C C . LEU A 1 82 ? -18.071 2.852 -12.732 1.00 64.25 82 LEU A C 1
ATOM 641 O O . LEU A 1 82 ? -19.165 3.407 -12.697 1.00 64.25 82 LEU A O 1
ATOM 645 N N . ILE A 1 83 ? -17.378 2.698 -13.858 1.00 55.72 83 ILE A N 1
ATOM 646 C CA . ILE A 1 83 ? -17.829 3.136 -15.169 1.00 55.72 83 ILE A CA 1
ATOM 647 C C . ILE A 1 83 ? -18.096 1.874 -15.983 1.00 55.72 83 ILE A C 1
ATOM 649 O O . ILE A 1 83 ? -17.217 1.341 -16.660 1.00 55.72 83 ILE A O 1
ATOM 653 N N . ALA A 1 84 ? -19.321 1.369 -15.878 1.00 53.31 84 ALA A N 1
ATOM 654 C CA . ALA A 1 84 ? -19.847 0.394 -16.817 1.00 53.31 84 ALA A CA 1
ATOM 655 C C . ALA A 1 84 ? -20.163 1.120 -18.136 1.00 53.31 84 ALA A C 1
ATOM 657 O O . ALA A 1 84 ? -21.318 1.403 -18.441 1.00 53.31 84 ALA A O 1
ATOM 658 N N . GLU A 1 85 ? -19.129 1.487 -18.897 1.00 57.88 85 GLU A N 1
ATOM 659 C CA . GLU A 1 85 ? -19.319 1.892 -20.292 1.00 57.88 85 GLU A CA 1
ATOM 660 C C . GLU A 1 85 ? -19.958 0.707 -21.042 1.00 57.88 85 GLU A C 1
ATOM 662 O O . GLU A 1 85 ? -19.462 -0.423 -20.929 1.00 57.88 85 GLU A O 1
ATOM 667 N N . PRO A 1 86 ? -21.062 0.904 -21.784 1.00 52.56 86 PRO A N 1
ATOM 668 C CA . PRO A 1 86 ? -21.602 -0.143 -22.639 1.00 52.56 86 PRO A CA 1
ATOM 6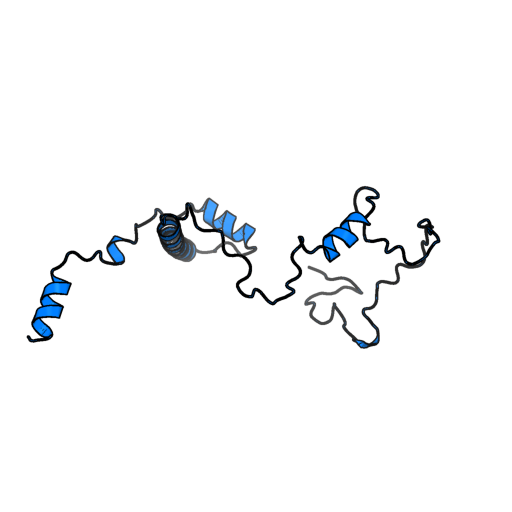69 C C . PRO A 1 86 ? -20.535 -0.524 -23.675 1.00 52.56 86 PRO A C 1
ATOM 671 O O . PRO A 1 86 ? -20.178 0.278 -24.531 1.00 52.56 86 PRO A O 1
ATOM 674 N N . GLY A 1 87 ? -20.003 -1.744 -23.569 1.00 54.59 87 GLY A N 1
ATOM 675 C CA . GLY A 1 87 ? -18.868 -2.206 -24.376 1.00 54.59 87 GLY A CA 1
ATOM 676 C C . GLY A 1 87 ? -17.534 -2.281 -23.628 1.00 54.59 87 GLY A C 1
ATOM 677 O O . GLY A 1 87 ? -16.514 -2.536 -24.261 1.00 54.59 87 GLY A O 1
ATOM 678 N N . ALA A 1 88 ? -17.515 -2.103 -22.301 1.00 55.28 88 ALA A N 1
ATOM 679 C CA . ALA A 1 88 ? -16.330 -2.366 -21.491 1.00 55.28 88 ALA A CA 1
ATOM 680 C C . ALA A 1 88 ? -15.848 -3.811 -21.706 1.00 55.28 88 ALA A C 1
ATOM 682 O O . ALA A 1 88 ? -16.461 -4.784 -21.259 1.00 55.28 88 ALA A O 1
ATOM 683 N N . ILE A 1 89 ? -14.729 -3.919 -22.420 1.00 53.12 89 ILE A N 1
ATOM 684 C CA . ILE A 1 89 ? -14.048 -5.157 -22.771 1.00 53.12 89 ILE A CA 1
ATOM 685 C C . ILE A 1 89 ? -13.524 -5.791 -21.473 1.00 53.12 89 ILE A C 1
ATOM 687 O O . ILE A 1 89 ? -12.417 -5.527 -21.010 1.00 53.12 89 ILE A O 1
ATOM 691 N N . THR A 1 90 ? -14.345 -6.620 -20.841 1.00 57.16 90 THR A N 1
ATOM 692 C CA . THR A 1 90 ? -13.907 -7.518 -19.768 1.00 57.16 90 THR A CA 1
ATOM 693 C C . THR A 1 90 ? -13.280 -8.757 -20.397 1.00 57.16 90 THR A C 1
ATOM 695 O O . THR A 1 90 ? -13.662 -9.148 -21.501 1.00 57.16 90 THR A O 1
ATOM 698 N N . LEU A 1 91 ? -12.368 -9.437 -19.686 1.00 56.47 91 LEU A N 1
ATOM 699 C CA . LEU A 1 91 ? -11.763 -10.716 -20.121 1.00 56.47 91 LEU A CA 1
ATOM 700 C C . LEU A 1 91 ? -12.798 -11.798 -20.496 1.00 56.47 91 LEU A C 1
ATOM 702 O O . LEU A 1 91 ? -12.457 -12.816 -21.093 1.00 56.47 91 LEU A O 1
ATOM 706 N N . GLN A 1 92 ? -14.064 -11.580 -20.140 1.00 55.97 92 GLN A N 1
ATOM 707 C CA . GLN A 1 92 ? -15.193 -12.456 -20.417 1.00 55.97 92 GLN A CA 1
ATOM 708 C C . GLN A 1 92 ? -15.948 -12.124 -21.712 1.00 55.97 92 GLN A C 1
ATOM 710 O O . GLN A 1 92 ? -16.863 -12.860 -22.069 1.00 55.97 92 GLN A O 1
ATOM 715 N N . THR A 1 93 ? -15.578 -11.063 -22.432 1.00 65.56 93 THR A N 1
ATOM 716 C CA . THR A 1 93 ? -16.218 -10.714 -23.708 1.00 65.56 93 THR A CA 1
ATOM 717 C C . THR A 1 93 ? -15.963 -11.820 -24.732 1.00 65.56 93 THR A C 1
ATOM 719 O O . THR A 1 93 ? -14.840 -12.318 -24.851 1.00 65.56 93 THR A O 1
ATOM 722 N N . ASN A 1 94 ? -16.996 -12.194 -25.494 1.00 66.75 94 ASN A N 1
ATOM 723 C CA . ASN A 1 94 ? -16.921 -13.274 -26.484 1.00 66.75 94 ASN A CA 1
ATOM 724 C C . ASN A 1 94 ? -15.768 -13.077 -27.480 1.00 66.75 94 ASN A C 1
ATOM 726 O O . ASN A 1 94 ? -15.098 -14.044 -27.824 1.00 66.75 94 ASN A O 1
ATOM 730 N N . GLU A 1 95 ? -15.493 -11.833 -27.873 1.00 65.81 95 GLU A N 1
ATOM 731 C CA . GLU A 1 95 ? -14.404 -11.459 -28.783 1.00 65.81 95 GLU A CA 1
ATOM 732 C C . GLU A 1 95 ? -13.020 -11.816 -28.214 1.00 65.81 95 GLU A C 1
ATOM 734 O O . GLU A 1 95 ? -12.241 -12.514 -28.868 1.00 65.81 95 GLU A O 1
ATOM 739 N N . ILE A 1 96 ? -12.740 -11.460 -26.954 1.00 68.25 96 ILE A N 1
ATOM 740 C CA . ILE A 1 96 ? -11.487 -11.849 -26.286 1.00 68.25 96 ILE A CA 1
ATOM 741 C C . ILE A 1 96 ? -11.404 -13.364 -26.146 1.00 68.25 96 ILE A C 1
ATOM 743 O O . ILE A 1 96 ? -10.356 -13.948 -26.402 1.00 68.25 96 ILE A O 1
ATOM 747 N N . GLN A 1 97 ? -12.499 -14.026 -25.766 1.00 70.12 97 GLN A N 1
ATOM 748 C CA . GLN A 1 97 ? -12.495 -15.481 -25.643 1.00 70.12 97 GLN A CA 1
ATOM 749 C C . GLN A 1 97 ? -12.231 -16.169 -26.984 1.00 70.12 97 GLN A C 1
ATOM 751 O O . GLN A 1 97 ? -11.566 -17.204 -27.010 1.00 70.12 97 GLN A O 1
ATOM 756 N N . THR A 1 98 ? -12.735 -15.626 -28.096 1.00 75.25 98 THR A N 1
ATOM 757 C CA . THR A 1 98 ? -12.435 -16.153 -29.431 1.00 75.25 98 THR A CA 1
ATOM 758 C C . THR A 1 98 ? -10.975 -15.947 -29.817 1.00 75.25 98 THR A C 1
ATOM 760 O O . THR A 1 98 ? -10.372 -16.883 -30.341 1.00 75.25 98 THR A O 1
ATOM 763 N N . GLU A 1 99 ? -10.377 -14.794 -29.496 1.00 70.31 99 GLU A N 1
ATOM 764 C CA . GLU A 1 99 ? -8.947 -14.565 -29.731 1.00 70.31 99 GLU A CA 1
ATOM 765 C C . GLU A 1 99 ? -8.074 -15.481 -28.863 1.00 70.31 99 GLU A C 1
ATOM 767 O O . GLU A 1 99 ? -7.207 -16.170 -29.399 1.00 70.31 99 GLU A O 1
ATOM 772 N N . LEU A 1 100 ? -8.353 -15.575 -27.556 1.00 67.31 100 LEU A N 1
ATOM 773 C CA . LEU A 1 100 ? -7.633 -16.439 -26.611 1.00 67.31 100 LEU A CA 1
ATOM 774 C C . LEU A 1 100 ? -7.700 -17.920 -27.008 1.00 67.31 100 LEU A C 1
ATOM 776 O O . LEU A 1 100 ? -6.718 -18.645 -26.879 1.00 67.31 100 LEU A O 1
ATOM 780 N N . LYS A 1 101 ? -8.842 -18.395 -27.526 1.00 73.62 101 LYS A N 1
ATOM 781 C CA . LYS A 1 101 ? -8.985 -19.780 -28.017 1.00 73.62 101 LYS A CA 1
ATOM 782 C C . LYS A 1 101 ? -8.102 -20.073 -29.234 1.00 73.62 101 LYS A C 1
ATOM 784 O O . LYS A 1 101 ? -7.752 -21.230 -29.454 1.00 73.62 101 LYS A O 1
ATOM 789 N N . GLY A 1 102 ? -7.749 -19.051 -30.016 1.00 69.06 102 GLY A N 1
ATOM 790 C CA . GLY A 1 102 ? -6.805 -19.157 -31.129 1.00 69.06 102 GLY A CA 1
ATOM 791 C C . GLY A 1 102 ? -5.333 -19.151 -30.700 1.00 69.06 102 GLY A C 1
ATOM 792 O O . GLY A 1 102 ? -4.456 -19.418 -31.526 1.00 69.06 102 GLY A O 1
ATOM 793 N N . GLU A 1 103 ? -5.032 -18.865 -29.429 1.00 61.72 103 GLU A N 1
ATOM 794 C CA . GLU A 1 103 ? -3.662 -18.797 -28.927 1.00 61.72 103 GLU A CA 1
ATOM 795 C C . GLU A 1 103 ? -3.076 -20.197 -28.707 1.00 61.72 103 GLU A C 1
ATOM 797 O O . GLU A 1 103 ? -3.584 -21.019 -27.943 1.00 61.72 103 GLU A O 1
ATOM 802 N N . ARG A 1 104 ? -1.946 -20.479 -29.365 1.00 55.09 104 ARG A N 1
ATOM 803 C CA . ARG A 1 104 ? -1.218 -21.742 -29.202 1.00 55.09 104 ARG A CA 1
ATOM 804 C C . ARG A 1 104 ? 0.048 -21.527 -28.384 1.00 55.09 104 ARG A C 1
ATOM 806 O O . ARG A 1 104 ? 0.976 -20.844 -28.815 1.00 55.09 104 ARG A O 1
ATOM 813 N N . TRP A 1 105 ? 0.111 -22.185 -27.232 1.00 46.91 105 TRP A N 1
ATOM 814 C CA . TRP A 1 105 ? 1.278 -22.182 -26.353 1.00 46.91 105 TRP A CA 1
ATOM 815 C C . TRP A 1 105 ? 2.500 -22.810 -27.045 1.00 46.91 105 TRP A C 1
ATOM 817 O O . TRP A 1 105 ? 2.432 -23.932 -27.552 1.00 46.91 105 TRP A O 1
ATOM 827 N N . ARG A 1 106 ? 3.645 -22.112 -27.039 1.00 48.69 106 ARG A N 1
ATOM 828 C CA . ARG A 1 106 ? 4.946 -22.656 -27.482 1.00 48.69 106 ARG A CA 1
ATOM 829 C C . ARG A 1 106 ? 6.083 -22.365 -26.491 1.00 48.69 106 ARG A C 1
ATOM 831 O O . ARG A 1 106 ? 6.910 -21.496 -26.723 1.00 48.69 106 ARG A O 1
ATOM 838 N N . GLY A 1 107 ? 6.209 -23.159 -25.432 1.00 54.75 107 GLY A N 1
ATOM 839 C CA . GLY A 1 107 ? 7.370 -23.095 -24.527 1.00 54.75 107 GLY A CA 1
ATOM 840 C C . GLY A 1 107 ? 7.285 -22.005 -23.447 1.00 54.75 107 GLY A C 1
ATOM 841 O O . GLY A 1 107 ? 6.220 -21.456 -23.192 1.00 54.75 107 GLY A O 1
ATOM 842 N N . ARG A 1 108 ? 8.412 -21.737 -22.765 1.00 50.81 108 ARG A N 1
ATOM 843 C CA . ARG A 1 108 ? 8.488 -20.995 -21.481 1.00 50.81 108 ARG A CA 1
ATOM 844 C C . ARG A 1 108 ? 8.433 -19.456 -21.567 1.00 50.81 108 ARG A C 1
ATOM 846 O O . ARG A 1 108 ? 8.701 -18.788 -20.578 1.00 50.81 108 ARG A O 1
ATOM 853 N N . GLY A 1 109 ? 8.062 -18.883 -22.705 1.00 52.59 109 GLY A N 1
ATOM 854 C CA . GLY A 1 109 ? 7.836 -17.440 -2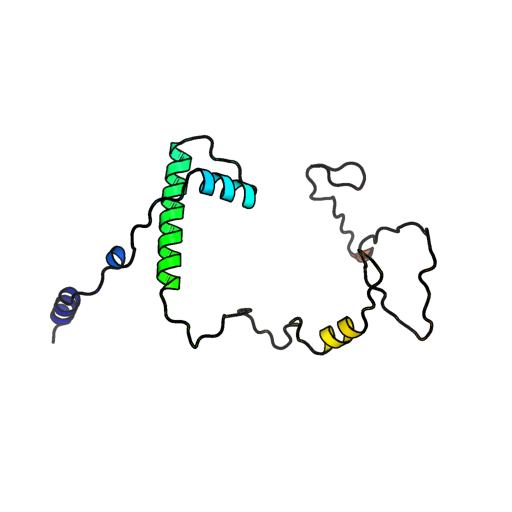2.839 1.00 52.59 109 GLY A CA 1
ATOM 855 C C . GLY A 1 109 ? 7.470 -17.102 -24.275 1.00 52.59 109 GLY A C 1
ATOM 856 O O . GLY A 1 109 ? 8.285 -17.316 -25.169 1.00 52.59 109 GLY A O 1
ATOM 857 N N . VAL A 1 110 ? 6.238 -16.655 -24.528 1.00 47.91 110 VAL A N 1
ATOM 858 C CA . VAL A 1 110 ? 5.734 -16.524 -25.905 1.00 47.91 110 VAL A CA 1
ATOM 859 C C . VAL A 1 110 ? 4.913 -15.260 -26.089 1.00 47.91 110 VAL A C 1
ATOM 861 O O . VAL A 1 110 ? 3.961 -15.012 -25.357 1.00 47.91 110 VAL A O 1
ATOM 864 N N . ARG A 1 111 ? 5.285 -14.501 -27.124 1.00 46.66 111 ARG A N 1
ATOM 865 C CA . ARG A 1 111 ? 4.472 -13.463 -27.766 1.00 46.66 111 ARG A CA 1
ATOM 866 C C . ARG A 1 111 ? 3.652 -14.056 -28.924 1.00 46.66 111 ARG A C 1
ATOM 868 O O . ARG A 1 111 ? 4.074 -15.014 -29.566 1.00 46.66 111 ARG A O 1
ATOM 875 N N . ARG A 1 112 ? 2.510 -13.412 -29.181 1.00 45.50 112 ARG A N 1
ATOM 876 C CA . ARG A 1 112 ? 1.474 -13.665 -30.201 1.00 45.50 112 ARG A CA 1
ATOM 877 C C . ARG A 1 112 ? 2.025 -14.034 -31.595 1.00 45.50 112 ARG A C 1
ATOM 879 O O . ARG A 1 112 ? 2.853 -13.315 -32.145 1.00 45.50 112 ARG A O 1
ATOM 886 N N . LEU A 1 113 ? 1.471 -15.087 -32.206 1.00 44.84 113 LEU A N 1
ATOM 887 C CA . LEU A 1 113 ? 1.418 -15.260 -33.665 1.00 44.84 113 LEU A CA 1
ATOM 888 C C . LEU A 1 113 ? -0.027 -14.984 -34.096 1.00 44.84 113 LEU A C 1
ATOM 890 O O . LEU A 1 113 ? -0.915 -15.762 -33.764 1.00 44.84 113 LEU A O 1
ATOM 894 N N . VAL A 1 114 ? -0.272 -13.886 -34.814 1.00 43.56 114 VAL A N 1
ATOM 895 C CA . VAL A 1 114 ? -1.555 -13.690 -35.508 1.00 43.56 114 VAL A CA 1
ATOM 896 C C . VAL A 1 114 ? -1.485 -14.490 -36.802 1.00 43.56 114 VAL A C 1
ATOM 898 O O . VAL A 1 114 ? -0.673 -14.184 -37.675 1.00 43.56 114 VAL A O 1
ATOM 901 N N . VAL A 1 115 ? -2.310 -15.527 -36.934 1.00 43.31 115 VAL A N 1
ATOM 902 C CA . VAL A 1 115 ? -2.456 -16.252 -38.201 1.00 43.31 115 VAL A CA 1
ATOM 903 C C . VAL A 1 115 ? -3.371 -15.427 -39.107 1.00 43.31 115 VAL A C 1
ATOM 905 O O . VAL A 1 115 ? -4.584 -15.604 -39.108 1.00 43.31 115 VAL A O 1
ATOM 908 N N . GLN A 1 116 ? -2.801 -14.490 -39.867 1.00 34.19 116 GLN A N 1
ATOM 909 C CA . GLN A 1 116 ? -3.490 -13.905 -41.017 1.00 34.19 116 GLN A CA 1
ATOM 910 C C . GLN A 1 116 ? -3.164 -14.733 -42.265 1.00 34.19 116 GLN A C 1
ATOM 912 O O . GLN A 1 116 ? -2.044 -14.705 -42.773 1.00 34.19 116 GLN A O 1
ATOM 917 N N . GLY A 1 117 ? -4.163 -15.459 -42.771 1.00 37.31 117 GLY A N 1
ATOM 918 C CA . GLY A 1 117 ? -4.099 -16.153 -44.058 1.00 37.31 117 GLY A CA 1
ATOM 919 C C . GLY A 1 117 ? -3.754 -17.643 -43.983 1.00 37.31 117 GLY A C 1
ATOM 920 O O . GLY A 1 117 ? -3.050 -18.120 -43.098 1.00 37.31 117 GLY A O 1
ATOM 921 N N . SER A 1 118 ? -4.266 -18.379 -44.969 1.00 37.44 118 SER A N 1
ATOM 922 C CA . SER A 1 118 ? -4.310 -19.842 -45.131 1.00 37.44 118 SER A CA 1
ATOM 923 C C . SER A 1 118 ? -2.960 -20.544 -45.356 1.00 37.44 118 SER A C 1
ATOM 925 O O . SER A 1 118 ? -2.900 -21.633 -45.924 1.00 37.44 118 SER A O 1
ATOM 927 N N . LYS A 1 119 ? -1.853 -19.960 -44.895 1.00 38.66 119 LYS A N 1
ATOM 928 C CA . LYS A 1 119 ? -0.559 -20.639 -44.830 1.00 38.66 119 LYS A CA 1
ATOM 929 C C . LYS A 1 119 ? 0.004 -20.475 -43.432 1.00 38.66 119 LYS A C 1
ATOM 931 O O . LYS A 1 119 ? 0.457 -19.395 -43.065 1.00 38.66 119 LYS A O 1
ATOM 936 N N . GLU A 1 120 ? 0.012 -21.574 -42.684 1.00 39.88 120 GLU A N 1
ATOM 937 C CA . GLU A 1 120 ? 0.801 -21.717 -41.467 1.00 39.88 120 GLU A CA 1
ATOM 938 C C . GLU A 1 120 ? 2.277 -21.473 -41.816 1.00 39.88 120 GLU A C 1
ATOM 940 O O . GLU A 1 120 ? 3.001 -22.370 -42.250 1.00 39.88 120 GLU A O 1
ATOM 945 N N . ARG A 1 121 ? 2.742 -20.229 -41.682 1.00 41.09 121 ARG A N 1
ATOM 946 C CA . ARG A 1 121 ? 4.175 -19.951 -41.707 1.00 41.09 121 ARG A CA 1
ATOM 947 C C . ARG A 1 121 ? 4.739 -20.464 -40.391 1.00 41.09 121 ARG A C 1
ATOM 949 O O . ARG A 1 121 ? 4.484 -19.903 -39.326 1.00 41.09 121 ARG A O 1
ATOM 956 N N . ALA A 1 122 ? 5.499 -21.554 -40.468 1.00 37.12 122 ALA A N 1
ATOM 957 C CA . ALA A 1 122 ? 6.418 -21.925 -39.405 1.00 37.12 122 ALA A CA 1
ATOM 958 C C . ALA A 1 122 ? 7.271 -20.692 -39.052 1.00 37.12 122 ALA A C 1
ATOM 960 O O . ALA A 1 122 ? 7.660 -19.962 -39.971 1.00 37.12 122 ALA A O 1
ATOM 961 N N . PRO A 1 123 ? 7.584 -20.439 -37.768 1.00 41.03 123 PRO A N 1
ATOM 962 C CA . PRO A 1 123 ? 8.568 -19.432 -37.426 1.00 41.03 123 PRO A CA 1
ATOM 963 C C . PRO A 1 123 ? 9.917 -19.978 -37.893 1.00 41.03 123 PRO A C 1
ATOM 965 O O . PRO A 1 123 ? 10.617 -20.687 -37.169 1.00 41.03 123 PRO A O 1
ATOM 968 N N . GLY A 1 124 ? 10.256 -19.707 -39.153 1.00 33.12 124 GLY A N 1
ATOM 969 C CA . GLY A 1 124 ? 11.636 -19.727 -39.584 1.00 33.12 124 GLY A CA 1
ATOM 970 C C . GLY A 1 124 ? 12.398 -18.833 -38.619 1.00 33.12 124 GLY A C 1
ATOM 971 O O . GLY A 1 124 ? 11.910 -17.769 -38.235 1.00 33.12 124 GLY A O 1
ATOM 972 N N . ARG A 1 125 ? 13.570 -19.289 -38.180 1.00 39.91 125 ARG A N 1
ATOM 973 C CA . ARG A 1 125 ? 14.542 -18.426 -37.516 1.00 39.91 125 ARG A CA 1
ATOM 974 C C . ARG A 1 125 ? 14.989 -17.373 -38.528 1.00 39.91 125 ARG A C 1
ATOM 976 O O . ARG A 1 125 ? 16.077 -17.464 -39.082 1.00 39.91 125 ARG A O 1
ATOM 983 N N . GLU A 1 126 ? 14.164 -16.364 -38.764 1.00 36.50 126 GLU A N 1
ATOM 984 C CA . GLU A 1 126 ? 14.693 -15.062 -39.095 1.00 36.50 126 GLU A CA 1
ATOM 985 C C . GLU A 1 126 ? 15.391 -14.589 -37.822 1.00 36.50 126 GLU A C 1
ATOM 987 O O . GLU A 1 126 ? 14.830 -13.908 -36.974 1.00 36.50 126 GLU A O 1
ATOM 992 N N . VAL A 1 127 ? 16.684 -14.901 -37.738 1.00 35.78 127 VAL A N 1
ATOM 993 C CA . VAL A 1 127 ? 17.662 -13.951 -37.195 1.00 35.78 127 VAL A CA 1
ATOM 994 C C . VAL A 1 127 ? 17.796 -12.801 -38.213 1.00 35.78 127 VAL A C 1
ATOM 996 O O . VAL A 1 127 ? 18.883 -12.376 -38.581 1.00 35.78 127 VAL A O 1
ATOM 999 N N . GLY A 1 128 ? 16.667 -12.332 -38.750 1.00 32.69 128 GLY A N 1
ATOM 1000 C CA . GLY A 1 128 ? 16.548 -10.997 -39.274 1.00 32.69 128 GLY A CA 1
ATOM 1001 C C . GLY A 1 128 ? 16.589 -10.135 -38.035 1.00 32.69 128 GLY A C 1
ATOM 1002 O O . GLY A 1 128 ? 15.883 -10.429 -37.070 1.00 32.69 128 GLY A O 1
ATOM 1003 N N . SER A 1 129 ? 17.512 -9.173 -38.035 1.00 34.44 129 SER A N 1
ATOM 1004 C CA . SER A 1 129 ? 17.512 -8.000 -37.170 1.00 34.44 129 SER A CA 1
ATOM 1005 C C . SER A 1 129 ? 16.201 -7.911 -36.396 1.00 34.44 129 SER A C 1
ATOM 1007 O O . SER A 1 129 ? 15.144 -7.740 -37.009 1.00 34.44 129 SER A O 1
ATOM 1009 N N . LEU A 1 130 ? 16.260 -8.049 -35.068 1.00 36.28 130 LEU A N 1
ATOM 1010 C CA . LEU A 1 130 ? 15.282 -7.401 -34.210 1.00 36.28 130 LEU A CA 1
ATOM 1011 C C . LEU A 1 130 ? 15.315 -5.928 -34.633 1.00 36.28 130 LEU A C 1
ATOM 1013 O O . LEU A 1 130 ? 16.037 -5.118 -34.053 1.00 36.28 130 LEU A O 1
ATOM 1017 N N . ARG A 1 131 ? 14.566 -5.583 -35.687 1.00 38.84 131 ARG A N 1
ATOM 1018 C CA . ARG A 1 131 ? 13.957 -4.285 -35.837 1.00 38.84 131 ARG A CA 1
ATOM 1019 C C . ARG A 1 131 ? 13.103 -4.230 -34.596 1.00 38.84 131 ARG A C 1
ATOM 1021 O O . ARG A 1 131 ? 11.988 -4.745 -34.550 1.00 38.84 131 ARG A O 1
ATOM 1028 N N . MET A 1 132 ? 13.730 -3.703 -33.547 1.00 40.53 132 MET A N 1
ATOM 1029 C CA . MET A 1 132 ? 13.056 -2.977 -32.497 1.00 40.53 132 MET A CA 1
ATOM 1030 C C . MET A 1 132 ? 11.912 -2.287 -33.217 1.00 40.53 132 MET A C 1
ATOM 1032 O O . MET A 1 132 ? 12.160 -1.614 -34.220 1.00 40.53 132 MET A O 1
ATOM 1036 N N . MET A 1 133 ? 10.682 -2.605 -32.828 1.00 42.75 133 MET A N 1
ATOM 1037 C CA . MET A 1 133 ? 9.531 -1.851 -33.287 1.00 42.75 133 MET A CA 1
ATOM 1038 C C . MET A 1 133 ? 9.851 -0.411 -32.889 1.00 42.75 133 MET A C 1
ATOM 1040 O O . MET A 1 133 ? 9.680 -0.028 -31.735 1.00 42.75 133 MET A O 1
ATOM 1044 N N . GLU A 1 134 ? 10.437 0.352 -33.807 1.00 49.38 134 GLU A N 1
ATOM 1045 C CA . GLU A 1 134 ? 10.307 1.789 -33.788 1.00 49.38 134 GLU A CA 1
ATOM 1046 C C . GLU A 1 134 ? 8.794 1.973 -33.745 1.00 49.38 134 GLU A C 1
ATOM 1048 O O . GLU A 1 134 ? 8.062 1.347 -34.527 1.00 49.38 134 GLU A O 1
ATOM 1053 N N . GLY A 1 135 ? 8.310 2.704 -32.735 1.00 49.25 135 GLY A N 1
ATOM 1054 C CA . GLY A 1 135 ? 6.906 3.095 -32.706 1.00 49.25 135 GLY A CA 1
ATOM 1055 C C . GLY A 1 135 ? 6.528 3.665 -34.077 1.00 49.25 135 GLY A C 1
ATOM 1056 O O . GLY A 1 135 ? 7.430 4.101 -34.801 1.00 49.25 135 GLY A O 1
ATOM 1057 N N . PRO A 1 136 ? 5.242 3.627 -34.470 1.00 51.94 136 PRO A N 1
ATOM 1058 C CA . PRO A 1 136 ? 4.813 4.099 -35.783 1.00 51.94 136 PRO A CA 1
ATOM 1059 C C . PRO A 1 136 ? 5.574 5.384 -36.144 1.00 51.94 136 PRO A C 1
ATOM 1061 O O . PRO A 1 136 ? 5.580 6.302 -35.318 1.00 51.94 136 PRO A O 1
ATOM 1064 N N . PRO A 1 137 ? 6.271 5.456 -37.297 1.00 52.84 137 PRO A N 1
ATOM 1065 C CA . PRO A 1 137 ? 7.159 6.580 -37.624 1.00 52.84 137 PRO A CA 1
ATOM 1066 C C . PRO A 1 137 ? 6.431 7.934 -37.593 1.00 52.84 137 PRO A C 1
ATOM 1068 O O . PRO A 1 137 ? 7.048 8.983 -37.450 1.00 52.84 137 PRO A O 1
ATOM 1071 N N . GLU A 1 138 ? 5.103 7.882 -37.666 1.00 48.53 138 GLU A N 1
ATOM 1072 C CA . GLU A 1 138 ? 4.146 8.979 -37.573 1.00 48.53 138 GLU A CA 1
ATOM 1073 C C . GLU A 1 138 ? 4.069 9.624 -36.176 1.00 48.53 138 GLU A C 1
ATOM 1075 O O . GLU A 1 138 ? 3.654 10.773 -36.064 1.00 48.53 138 GLU A O 1
ATOM 1080 N N . MET A 1 139 ? 4.484 8.926 -35.111 1.00 54.28 139 MET A N 1
ATOM 1081 C CA . MET A 1 139 ? 4.308 9.391 -33.730 1.00 54.28 139 MET A CA 1
ATOM 1082 C C . MET A 1 139 ? 5.572 10.008 -33.113 1.00 54.28 139 MET A C 1
ATOM 1084 O O . MET A 1 139 ? 5.476 10.608 -32.047 1.00 54.28 139 MET A O 1
ATOM 1088 N N . GLY A 1 140 ? 6.753 9.853 -33.735 1.00 68.31 140 GLY A N 1
ATOM 1089 C CA . GLY A 1 140 ? 8.013 10.478 -33.291 1.00 68.31 140 GLY A CA 1
ATOM 1090 C C . GLY A 1 140 ? 8.389 10.256 -31.815 1.00 68.31 140 GLY A C 1
ATOM 1091 O O . GLY A 1 140 ? 9.203 11.002 -31.274 1.00 68.31 140 GLY A O 1
ATOM 1092 N N . TRP A 1 141 ? 7.775 9.278 -31.141 1.00 75.94 141 TRP A N 1
ATOM 1093 C CA . TRP A 1 141 ? 7.912 9.094 -29.701 1.00 75.94 141 TRP A CA 1
ATOM 1094 C C . TRP A 1 141 ? 9.272 8.464 -29.410 1.00 75.94 141 TRP A C 1
ATOM 1096 O O . TRP A 1 141 ? 9.491 7.287 -29.698 1.00 75.94 141 TRP A O 1
ATOM 1106 N N . ASP A 1 142 ? 10.158 9.224 -28.766 1.00 82.06 142 ASP A N 1
ATOM 1107 C CA . ASP A 1 142 ? 11.384 8.694 -28.17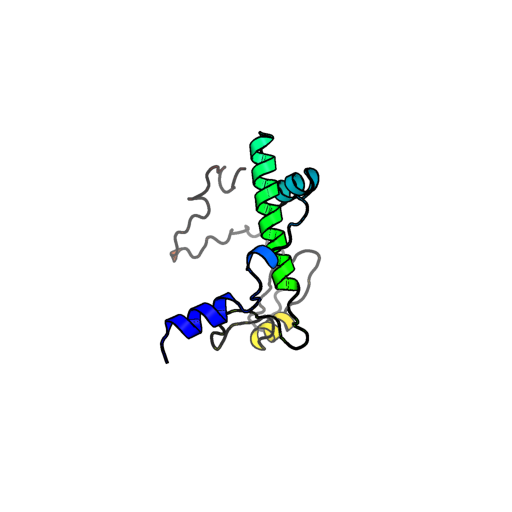0 1.00 82.06 142 ASP A CA 1
ATOM 1108 C C . ASP A 1 142 ? 11.112 8.218 -26.727 1.00 82.06 142 ASP A C 1
ATOM 1110 O O . ASP A 1 142 ? 10.890 9.042 -25.834 1.00 82.06 142 ASP A O 1
ATOM 1114 N N . PRO A 1 143 ? 11.101 6.897 -26.461 1.00 82.50 143 PRO A N 1
ATOM 1115 C CA . PRO A 1 143 ? 10.815 6.365 -25.130 1.00 82.50 143 PRO A CA 1
ATOM 1116 C C . PRO A 1 143 ? 11.888 6.728 -24.096 1.00 82.50 143 PRO A C 1
ATOM 1118 O O . PRO A 1 143 ? 11.627 6.627 -22.899 1.00 82.50 143 PRO A O 1
ATOM 1121 N N . LEU A 1 144 ? 13.078 7.154 -24.532 1.00 86.88 144 LEU A N 1
ATOM 1122 C CA . LEU A 1 144 ? 14.186 7.530 -23.656 1.00 86.88 144 LEU A CA 1
ATOM 1123 C C . LEU A 1 144 ? 14.224 9.031 -23.353 1.00 86.88 144 LEU A C 1
ATOM 1125 O O . LEU A 1 144 ? 15.038 9.450 -22.532 1.00 86.88 144 LEU A O 1
ATOM 1129 N N . HIS A 1 145 ? 13.353 9.837 -23.967 1.00 86.31 145 HIS A N 1
ATOM 1130 C CA . HIS A 1 145 ? 13.382 11.293 -23.821 1.00 86.31 145 HIS A CA 1
ATOM 1131 C C . HIS A 1 145 ? 13.181 11.755 -22.366 1.00 86.31 145 HIS A C 1
ATOM 1133 O O . HIS A 1 145 ? 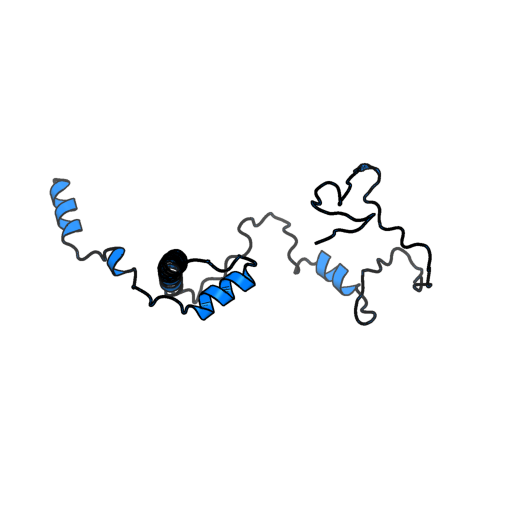13.799 12.723 -21.934 1.00 86.31 145 HIS A O 1
ATOM 1139 N N . THR A 1 146 ? 12.354 11.050 -21.590 1.00 89.19 146 THR A N 1
ATOM 1140 C CA . THR A 1 146 ? 12.063 11.377 -20.178 1.00 89.19 146 THR A CA 1
ATOM 1141 C C . THR A 1 146 ? 12.995 10.652 -19.192 1.00 89.19 146 THR A C 1
ATOM 1143 O O . THR A 1 146 ? 12.839 10.784 -17.981 1.00 89.19 146 THR A O 1
ATOM 1146 N N . ALA A 1 147 ? 13.957 9.859 -19.673 1.00 91.12 147 ALA A N 1
ATOM 1147 C CA . ALA A 1 147 ? 14.855 9.098 -18.806 1.00 91.12 147 ALA A CA 1
ATOM 1148 C C . ALA A 1 147 ? 15.901 10.004 -18.138 1.00 91.12 147 ALA A C 1
ATOM 1150 O O . ALA A 1 147 ? 16.590 10.761 -18.818 1.00 91.12 147 ALA A O 1
ATOM 1151 N N . GLU A 1 148 ? 16.084 9.868 -16.821 1.00 91.31 148 GLU A N 1
ATOM 1152 C CA . GLU A 1 148 ? 17.112 10.613 -16.076 1.00 91.31 148 GLU A CA 1
ATOM 1153 C C . GLU A 1 148 ? 18.535 10.184 -16.470 1.00 91.31 148 GLU A C 1
ATOM 1155 O O . GLU A 1 148 ? 19.415 11.020 -16.675 1.00 91.31 148 GLU A O 1
ATOM 1160 N N . LYS A 1 149 ? 18.760 8.873 -16.629 1.00 93.19 149 LYS A N 1
ATOM 1161 C CA . LYS A 1 149 ? 20.026 8.302 -17.099 1.00 93.19 149 LYS A CA 1
ATOM 1162 C C . LYS A 1 149 ? 19.770 7.351 -18.262 1.00 93.19 149 LYS A C 1
ATOM 1164 O O . LYS A 1 149 ? 18.893 6.485 -18.205 1.00 93.19 149 LYS A O 1
ATOM 1169 N N . ARG A 1 150 ? 20.579 7.483 -19.312 1.00 90.88 150 ARG A N 1
ATOM 1170 C CA . ARG A 1 150 ? 20.552 6.600 -20.479 1.00 90.88 150 ARG A CA 1
ATOM 1171 C C . ARG A 1 150 ? 21.954 6.342 -20.996 1.00 90.88 150 ARG A C 1
ATOM 1173 O O . ARG A 1 150 ? 22.788 7.245 -21.024 1.00 90.88 150 ARG A O 1
ATOM 1180 N N . GLU A 1 151 ? 22.174 5.129 -21.471 1.00 89.00 151 GLU A N 1
ATOM 1181 C CA . GLU A 1 151 ? 23.390 4.750 -22.180 1.00 89.00 151 GLU A CA 1
ATOM 1182 C C . GLU A 1 151 ? 22.987 4.115 -23.510 1.00 89.00 151 GLU A C 1
ATOM 1184 O O . GLU A 1 151 ? 22.364 3.052 -23.569 1.00 89.00 151 GLU A O 1
ATOM 1189 N N . GLY A 1 152 ? 23.262 4.820 -24.608 1.00 87.12 152 GLY A N 1
ATOM 1190 C CA . GLY A 1 152 ? 22.795 4.422 -25.934 1.00 87.12 152 GLY A CA 1
ATOM 1191 C C . GLY A 1 152 ? 21.268 4.302 -25.996 1.00 87.12 152 GLY A C 1
ATOM 1192 O O . GLY A 1 152 ? 20.565 5.309 -25.943 1.00 87.12 152 GLY A O 1
ATOM 1193 N N . ARG A 1 153 ? 20.772 3.064 -26.139 1.00 85.12 153 ARG A N 1
ATOM 1194 C CA . ARG A 1 153 ? 19.340 2.723 -26.266 1.00 85.12 153 ARG A CA 1
ATOM 1195 C C . ARG A 1 153 ? 18.739 2.108 -24.993 1.00 85.12 153 ARG A C 1
ATOM 1197 O O . ARG A 1 153 ? 17.695 1.465 -25.066 1.00 85.12 153 ARG A O 1
ATOM 1204 N N . TRP A 1 154 ? 19.400 2.265 -23.850 1.00 87.69 154 TRP A N 1
ATOM 1205 C CA . TRP A 1 154 ? 19.024 1.606 -22.601 1.00 87.69 154 TRP A CA 1
ATOM 1206 C C . TRP A 1 154 ? 18.774 2.621 -21.486 1.00 87.69 154 TRP A C 1
ATOM 1208 O O . TRP A 1 154 ? 19.476 3.631 -21.395 1.00 87.69 154 TRP A O 1
ATOM 1218 N N . PHE A 1 155 ? 17.797 2.326 -20.624 1.00 92.62 155 PHE A N 1
ATOM 1219 C CA . PHE A 1 155 ? 17.663 2.985 -19.325 1.00 92.62 155 PHE A CA 1
ATOM 1220 C C . PHE A 1 155 ? 18.779 2.498 -18.403 1.00 92.62 155 PHE A C 1
ATOM 1222 O O . PHE A 1 155 ? 19.078 1.302 -18.371 1.00 92.62 155 PHE A O 1
ATOM 1229 N N . VAL A 1 156 ? 19.367 3.417 -17.645 1.00 93.50 156 VAL A N 1
ATOM 1230 C CA . VAL A 1 156 ? 20.371 3.107 -16.623 1.00 93.50 156 VAL A CA 1
ATOM 1231 C C . VAL A 1 156 ? 19.795 3.517 -15.272 1.00 93.50 156 VAL A C 1
ATOM 1233 O O . VAL A 1 156 ? 19.202 4.588 -15.166 1.00 93.50 156 VAL A O 1
ATOM 1236 N N . VAL A 1 157 ? 19.929 2.661 -14.260 1.00 87.31 157 VAL A N 1
ATOM 1237 C CA . VAL A 1 157 ? 19.416 2.897 -12.899 1.00 87.31 157 VAL A CA 1
ATOM 1238 C C . VAL A 1 157 ? 20.584 3.264 -11.992 1.00 87.31 157 VAL A C 1
ATOM 1240 O O . VAL A 1 157 ? 21.510 2.433 -11.892 1.00 87.31 157 VAL A O 1
#

Organism: NCBI:txid1314780

InterPro domains:
  IPR036113 Glu-tRNAGln amidotransferase superfamily, subunit C [SSF141000] (28-83)
  IPR049545 Glutamyl-tRNA amidotransferase complex subunit Gta3 domain [PF20978] (26-79)